Protein AF-A0A7D5RTI0-F1 (afdb_monomer_lite)

Structure (mmCIF, N/CA/C/O backbone):
data_AF-A0A7D5RTI0-F1
#
_entry.id   AF-A0A7D5RTI0-F1
#
loop_
_atom_site.group_PDB
_atom_site.id
_atom_site.type_symbol
_atom_site.label_atom_id
_atom_site.label_alt_id
_atom_site.label_comp_id
_atom_site.label_asym_id
_atom_site.label_entity_id
_atom_site.label_seq_id
_atom_site.pdbx_PDB_ins_code
_atom_site.Cartn_x
_atom_site.Cartn_y
_atom_site.Cartn_z
_atom_site.occupancy
_atom_site.B_iso_or_equiv
_atom_site.auth_seq_id
_atom_site.auth_comp_id
_atom_site.auth_asym_id
_atom_site.auth_atom_id
_atom_site.pdbx_PDB_model_num
ATOM 1 N N . MET A 1 1 ? 18.758 -17.949 -3.984 1.00 49.97 1 MET A N 1
ATOM 2 C CA . MET A 1 1 ? 17.557 -18.044 -4.842 1.00 49.97 1 MET A CA 1
ATOM 3 C C . MET A 1 1 ? 17.879 -17.339 -6.142 1.00 49.97 1 MET A C 1
ATOM 5 O O . MET A 1 1 ? 18.527 -16.304 -6.078 1.00 49.97 1 MET A O 1
ATOM 9 N N . GLN A 1 2 ? 17.515 -17.916 -7.281 1.00 61.34 2 GLN A N 1
ATOM 10 C CA . GLN A 1 2 ? 17.865 -17.403 -8.604 1.00 61.34 2 GLN A CA 1
ATOM 11 C C . GLN A 1 2 ? 16.578 -17.373 -9.427 1.00 61.34 2 GLN A C 1
ATOM 13 O O . GLN A 1 2 ? 15.876 -18.380 -9.475 1.00 61.34 2 GLN A O 1
ATOM 18 N N . PHE A 1 3 ? 16.241 -16.218 -9.991 1.00 63.59 3 PHE A N 1
ATOM 19 C CA . PHE A 1 3 ? 15.070 -16.031 -10.844 1.00 63.59 3 PHE A CA 1
ATOM 20 C C . PHE A 1 3 ? 15.462 -15.151 -12.033 1.00 63.59 3 PHE A C 1
ATOM 22 O O . PHE A 1 3 ? 16.468 -14.439 -11.984 1.00 63.59 3 PHE A O 1
ATOM 29 N N . THR A 1 4 ? 14.699 -15.252 -13.115 1.00 66.69 4 THR A N 1
ATOM 30 C CA . THR A 1 4 ? 14.993 -14.587 -14.385 1.00 66.69 4 THR A CA 1
ATOM 31 C C . THR A 1 4 ? 13.930 -13.537 -14.653 1.00 66.69 4 THR A C 1
ATOM 33 O O . THR A 1 4 ? 12.748 -13.858 -14.694 1.00 66.69 4 THR A O 1
ATOM 36 N N . VAL A 1 5 ? 14.366 -12.297 -14.867 1.00 62.09 5 VAL A N 1
ATOM 37 C CA . VAL A 1 5 ? 13.505 -11.179 -15.259 1.00 62.09 5 VAL A CA 1
ATOM 38 C C . VAL A 1 5 ? 13.594 -11.006 -16.770 1.00 62.09 5 VAL A C 1
ATOM 40 O O . VAL A 1 5 ? 14.693 -10.910 -17.313 1.00 62.09 5 VAL A O 1
ATOM 43 N N . THR A 1 6 ? 12.446 -10.967 -17.446 1.00 61.09 6 THR A N 1
ATOM 44 C CA . THR A 1 6 ? 12.362 -10.684 -18.885 1.00 61.09 6 THR A CA 1
ATOM 45 C C . THR A 1 6 ? 11.453 -9.482 -19.093 1.00 61.09 6 THR A C 1
ATOM 47 O O . THR A 1 6 ? 10.266 -9.553 -18.800 1.00 61.09 6 THR A O 1
ATOM 50 N N . ILE A 1 7 ? 12.012 -8.383 -19.600 1.00 60.31 7 ILE A N 1
ATOM 51 C CA . ILE A 1 7 ? 11.269 -7.164 -19.933 1.00 60.31 7 ILE A CA 1
ATOM 52 C C . ILE A 1 7 ? 11.236 -7.060 -21.456 1.00 60.31 7 ILE A C 1
ATOM 54 O O . ILE A 1 7 ? 12.286 -7.065 -22.098 1.00 60.31 7 ILE A O 1
ATOM 58 N N . VAL A 1 8 ? 10.037 -6.982 -22.032 1.00 62.97 8 VAL A N 1
ATOM 59 C CA . VAL A 1 8 ? 9.826 -6.842 -23.478 1.00 62.97 8 VAL A CA 1
ATOM 60 C C . VAL A 1 8 ? 9.102 -5.524 -23.724 1.00 62.97 8 VAL A C 1
ATOM 62 O O . VAL A 1 8 ? 8.096 -5.251 -23.077 1.00 62.97 8 VAL A O 1
ATOM 65 N N . SER A 1 9 ? 9.622 -4.709 -24.643 1.00 52.06 9 SER A N 1
ATOM 66 C CA . SER A 1 9 ? 8.993 -3.457 -25.072 1.00 52.06 9 SER A CA 1
ATOM 67 C C . SER A 1 9 ? 8.684 -3.542 -26.560 1.00 52.06 9 SER A C 1
ATOM 69 O O . SER A 1 9 ? 9.583 -3.820 -27.353 1.00 52.06 9 SER A O 1
ATOM 71 N N . GLU A 1 10 ? 7.427 -3.315 -26.934 1.00 61.59 10 GLU A N 1
ATOM 72 C CA . GLU A 1 10 ? 6.985 -3.309 -28.337 1.00 61.59 10 GLU A CA 1
ATOM 73 C C . GLU A 1 10 ? 7.289 -1.970 -29.032 1.00 61.59 10 GLU A C 1
ATOM 75 O O . GLU A 1 10 ? 7.470 -1.923 -30.247 1.00 61.59 10 GLU A O 1
ATOM 80 N N . GLU A 1 11 ? 7.427 -0.894 -28.253 1.00 63.84 11 GLU A N 1
ATOM 81 C CA . GLU A 1 11 ? 7.728 0.462 -28.722 1.00 63.84 11 GLU A CA 1
ATOM 82 C C . GLU A 1 11 ? 8.958 1.047 -28.001 1.00 63.84 11 GLU A C 1
ATOM 84 O O . GLU A 1 11 ? 9.338 0.558 -26.927 1.00 63.84 11 GLU A O 1
ATOM 89 N N . PRO A 1 12 ? 9.610 2.095 -28.549 1.00 76.75 12 PRO A N 1
ATOM 90 C CA . PRO A 1 12 ? 10.650 2.829 -27.837 1.00 76.75 12 PRO A CA 1
ATOM 91 C C . PRO A 1 12 ? 10.113 3.362 -26.507 1.00 76.75 12 PRO A C 1
ATOM 93 O O . PRO A 1 12 ? 9.122 4.085 -26.469 1.00 76.75 12 PRO A O 1
ATOM 96 N N . THR A 1 13 ? 10.780 3.013 -25.413 1.00 75.81 13 THR A N 1
ATOM 97 C CA . THR A 1 13 ? 10.342 3.360 -24.060 1.00 75.81 13 THR A CA 1
ATOM 98 C C . THR A 1 13 ? 11.424 4.143 -23.321 1.00 75.81 13 THR A C 1
ATOM 100 O O . THR A 1 13 ? 12.603 4.095 -23.680 1.00 75.81 13 THR A O 1
ATOM 103 N N . THR A 1 14 ? 11.027 4.899 -22.300 1.00 79.50 14 THR A N 1
ATOM 104 C CA . THR A 1 14 ? 11.947 5.709 -21.497 1.00 79.50 14 THR A CA 1
ATOM 105 C C . THR A 1 14 ? 12.642 4.862 -20.432 1.00 79.50 14 THR A C 1
ATOM 107 O O . THR A 1 14 ? 12.147 3.812 -20.016 1.00 79.50 14 THR A O 1
ATOM 110 N N . ILE A 1 15 ? 13.790 5.342 -19.943 1.00 74.56 15 ILE A N 1
ATOM 111 C CA . ILE A 1 15 ? 14.505 4.710 -18.824 1.00 74.56 15 ILE A CA 1
ATOM 112 C C . ILE A 1 15 ? 13.598 4.629 -17.588 1.00 74.56 15 ILE A C 1
ATOM 114 O O . ILE A 1 15 ? 13.589 3.606 -16.914 1.00 74.56 15 ILE A O 1
ATOM 118 N N . GLU A 1 16 ? 12.778 5.648 -17.327 1.00 75.38 16 GLU A N 1
ATOM 119 C CA . GLU A 1 16 ? 11.828 5.655 -16.206 1.00 75.38 16 GLU A CA 1
ATOM 120 C C . GLU A 1 16 ? 10.794 4.528 -16.308 1.00 75.38 16 GLU A C 1
ATOM 122 O O . GLU A 1 16 ? 10.517 3.857 -15.313 1.00 75.38 16 GLU A O 1
ATOM 127 N N . ASN A 1 17 ? 10.273 4.254 -17.506 1.00 62.22 17 ASN A N 1
ATOM 128 C CA . ASN A 1 17 ? 9.332 3.156 -17.724 1.00 62.22 17 ASN A CA 1
ATOM 129 C C . ASN A 1 17 ? 9.998 1.786 -17.533 1.00 62.22 17 ASN A C 1
ATOM 131 O O . ASN A 1 17 ? 9.410 0.895 -16.920 1.00 62.22 17 ASN A O 1
ATOM 135 N N . ILE A 1 18 ? 11.241 1.623 -17.999 1.00 76.75 18 ILE A N 1
ATOM 136 C CA . ILE A 1 18 ? 12.022 0.391 -17.792 1.00 76.75 18 ILE A CA 1
ATOM 137 C C . ILE A 1 18 ? 12.298 0.178 -16.302 1.00 76.75 18 ILE A C 1
ATOM 139 O O . ILE A 1 18 ? 12.112 -0.924 -15.787 1.00 76.75 18 ILE A O 1
ATOM 143 N N . MET A 1 19 ? 12.702 1.236 -15.597 1.00 74.25 19 MET A N 1
ATOM 144 C CA . MET A 1 19 ? 12.950 1.194 -14.157 1.00 74.25 19 MET A CA 1
ATOM 145 C C . MET A 1 19 ? 11.675 0.876 -13.380 1.00 74.25 19 MET A C 1
ATOM 147 O O . MET A 1 19 ? 11.709 0.085 -12.442 1.00 74.25 19 MET A O 1
ATOM 151 N N . THR A 1 20 ? 10.539 1.420 -13.812 1.00 69.38 20 THR A N 1
ATOM 152 C CA . THR A 1 20 ? 9.228 1.113 -13.236 1.00 69.38 20 THR A CA 1
ATOM 153 C C . THR A 1 20 ? 8.872 -0.363 -13.421 1.00 69.38 20 THR A C 1
ATOM 155 O O . THR A 1 20 ? 8.473 -1.012 -12.458 1.00 69.38 20 THR A O 1
ATOM 158 N N . ALA A 1 21 ? 9.066 -0.923 -14.619 1.00 67.88 21 ALA A N 1
ATOM 159 C CA . ALA A 1 21 ? 8.815 -2.341 -14.887 1.00 67.88 21 ALA A CA 1
ATOM 160 C C . ALA A 1 21 ? 9.730 -3.260 -14.057 1.00 67.88 21 ALA A C 1
ATOM 162 O O . ALA A 1 21 ? 9.267 -4.237 -13.470 1.00 67.88 21 ALA A O 1
ATOM 163 N N . LEU A 1 22 ? 11.015 -2.914 -13.937 1.00 75.94 22 LEU A N 1
ATOM 164 C CA . LEU A 1 22 ? 11.962 -3.644 -13.095 1.00 75.94 22 LEU A CA 1
ATOM 165 C C . LEU A 1 22 ? 11.550 -3.614 -11.615 1.00 75.94 22 LEU A C 1
ATOM 167 O O . LEU A 1 22 ? 11.540 -4.654 -10.963 1.00 75.94 22 LEU A O 1
ATOM 171 N N . LEU A 1 23 ? 11.178 -2.444 -11.086 1.00 72.75 23 LEU A N 1
ATOM 172 C CA . LEU A 1 23 ? 10.704 -2.287 -9.706 1.00 72.75 23 LEU A CA 1
ATOM 173 C C . LEU A 1 23 ? 9.440 -3.108 -9.424 1.00 72.75 23 LEU A C 1
ATOM 175 O O . LEU A 1 23 ? 9.307 -3.687 -8.346 1.00 72.75 23 LEU A O 1
ATOM 179 N N . GLN A 1 24 ? 8.519 -3.174 -10.388 1.00 66.31 24 GLN A N 1
ATOM 180 C CA . GLN A 1 24 ? 7.311 -3.991 -10.278 1.00 66.31 24 GLN A CA 1
ATOM 181 C C . GLN A 1 24 ? 7.646 -5.480 -10.187 1.00 66.31 24 GLN A C 1
ATOM 183 O O . GLN A 1 24 ? 7.112 -6.158 -9.311 1.00 66.31 24 GLN A O 1
ATOM 188 N N . GLU A 1 25 ? 8.555 -5.966 -11.034 1.00 71.69 25 GLU A N 1
ATOM 189 C CA . GLU A 1 25 ? 8.989 -7.362 -10.999 1.00 71.69 25 GLU A CA 1
ATOM 190 C C . GLU A 1 25 ? 9.677 -7.693 -9.669 1.00 71.69 25 GLU A C 1
ATOM 192 O O . GLU A 1 25 ? 9.343 -8.685 -9.030 1.00 71.69 25 GLU A O 1
ATOM 197 N N . LEU A 1 26 ? 10.579 -6.831 -9.185 1.00 76.94 26 LEU A N 1
ATOM 198 C CA . LEU A 1 26 ? 11.231 -7.020 -7.884 1.00 76.94 26 LEU A CA 1
ATOM 199 C C . LEU A 1 26 ? 10.209 -7.130 -6.743 1.00 76.94 26 LEU A C 1
ATOM 201 O O . LEU A 1 26 ? 10.313 -8.043 -5.924 1.00 76.94 26 LEU A O 1
ATOM 205 N N . ARG A 1 27 ? 9.175 -6.279 -6.742 1.00 72.31 27 ARG A N 1
ATOM 206 C CA . ARG A 1 27 ? 8.106 -6.311 -5.736 1.00 72.31 27 ARG A CA 1
ATOM 207 C C . ARG A 1 27 ? 7.296 -7.609 -5.766 1.00 72.31 27 ARG A C 1
ATOM 209 O O . ARG A 1 27 ? 6.931 -8.100 -4.705 1.00 72.31 27 ARG A O 1
ATOM 216 N N . ILE A 1 28 ? 7.027 -8.174 -6.948 1.00 67.25 28 ILE A N 1
ATOM 217 C CA . ILE A 1 28 ? 6.337 -9.473 -7.087 1.00 67.25 28 ILE A CA 1
ATOM 218 C C . ILE A 1 28 ? 7.126 -10.600 -6.398 1.00 67.25 28 ILE A C 1
ATOM 220 O O . ILE A 1 28 ? 6.527 -11.551 -5.901 1.00 67.25 28 ILE A O 1
ATOM 224 N N . HIS A 1 29 ? 8.455 -10.480 -6.333 1.00 68.50 29 HIS A N 1
ATOM 225 C CA . HIS A 1 29 ? 9.350 -11.468 -5.719 1.00 68.50 29 HIS A CA 1
ATOM 226 C C . HIS A 1 29 ? 9.815 -11.099 -4.298 1.00 68.50 29 HIS A C 1
ATOM 228 O O . HIS A 1 29 ? 10.805 -11.664 -3.823 1.00 68.50 29 HIS A O 1
ATOM 234 N N . ASP A 1 30 ? 9.129 -10.170 -3.621 1.00 74.25 30 ASP A N 1
ATOM 235 C CA . ASP A 1 30 ? 9.472 -9.668 -2.277 1.00 74.25 30 ASP A CA 1
ATOM 236 C C . ASP A 1 30 ? 10.893 -9.067 -2.189 1.00 74.25 30 ASP A C 1
ATOM 238 O O . ASP A 1 30 ? 11.632 -9.242 -1.207 1.00 74.25 30 ASP A O 1
ATOM 242 N N . LEU A 1 31 ? 11.311 -8.380 -3.254 1.00 76.88 31 LEU A N 1
ATOM 243 C CA . LEU A 1 31 ? 12.594 -7.692 -3.356 1.00 76.88 31 LEU A CA 1
ATOM 244 C C . LEU A 1 31 ? 12.396 -6.179 -3.438 1.00 76.88 31 LEU A C 1
ATOM 246 O O . LEU A 1 31 ? 11.470 -5.684 -4.076 1.00 76.88 31 LEU A O 1
ATOM 250 N N . GLU A 1 32 ? 13.330 -5.445 -2.846 1.00 75.94 32 GLU A N 1
ATOM 251 C CA . GLU A 1 32 ? 13.330 -3.985 -2.811 1.00 75.94 32 GLU A CA 1
ATOM 252 C C . GLU A 1 32 ? 14.715 -3.424 -3.156 1.00 75.94 32 GLU A C 1
ATOM 254 O O . GLU A 1 32 ? 15.748 -4.080 -2.964 1.00 75.94 32 GLU A O 1
ATOM 259 N N . LEU A 1 33 ? 14.735 -2.185 -3.653 1.00 75.19 33 LEU A N 1
ATOM 260 C CA . LEU A 1 33 ? 15.960 -1.431 -3.908 1.00 75.19 33 LEU A CA 1
ATOM 261 C C . LEU A 1 33 ? 16.295 -0.546 -2.708 1.00 75.19 33 LEU A C 1
ATOM 263 O O . LEU A 1 33 ? 15.441 0.189 -2.224 1.00 75.19 33 LEU A O 1
ATOM 267 N N . ILE A 1 34 ? 17.552 -0.575 -2.274 1.00 73.56 34 ILE A N 1
ATOM 268 C CA . ILE A 1 34 ? 18.125 0.402 -1.345 1.00 73.56 34 ILE A CA 1
ATOM 269 C C . ILE A 1 34 ? 19.230 1.143 -2.083 1.00 73.56 34 ILE A C 1
ATOM 271 O O . ILE A 1 34 ? 20.124 0.520 -2.655 1.00 73.56 34 ILE A O 1
ATOM 275 N N . GLU A 1 35 ? 19.178 2.469 -2.057 1.00 73.50 35 GLU A N 1
ATOM 276 C CA . GLU A 1 35 ? 20.284 3.301 -2.509 1.00 73.50 35 GLU A CA 1
ATOM 277 C C . GLU A 1 35 ? 21.242 3.542 -1.341 1.00 73.50 35 GLU A C 1
ATOM 279 O O . GLU A 1 35 ? 20.854 4.051 -0.289 1.00 73.50 35 GLU A O 1
ATOM 284 N N . GLN A 1 36 ? 22.497 3.146 -1.513 1.00 61.91 36 GLN A N 1
ATOM 285 C CA . GLN A 1 36 ? 23.551 3.346 -0.532 1.00 61.91 36 GLN A CA 1
ATOM 286 C C . GLN A 1 36 ? 24.827 3.759 -1.257 1.00 61.91 36 GLN A C 1
ATOM 288 O O . GLN A 1 36 ? 25.285 3.052 -2.150 1.00 61.91 36 GLN A O 1
ATOM 293 N N . ASP A 1 37 ? 25.404 4.901 -0.878 1.00 65.62 37 ASP A N 1
ATOM 294 C CA . ASP A 1 37 ? 26.690 5.381 -1.400 1.00 65.62 37 ASP A CA 1
ATOM 295 C C . ASP A 1 37 ? 26.764 5.344 -2.940 1.00 65.62 37 ASP A C 1
ATOM 297 O O . ASP A 1 37 ? 27.698 4.805 -3.536 1.00 65.62 37 ASP A O 1
ATOM 301 N N . ASN A 1 38 ? 25.731 5.890 -3.596 1.00 74.62 38 ASN A N 1
ATOM 302 C CA . ASN A 1 38 ? 25.609 5.948 -5.057 1.00 74.62 38 ASN A CA 1
ATOM 303 C C . ASN A 1 38 ? 25.536 4.564 -5.746 1.00 74.62 38 ASN A C 1
ATOM 305 O O . ASN A 1 38 ? 25.790 4.443 -6.948 1.00 74.62 38 ASN A O 1
ATOM 309 N N . THR A 1 39 ? 25.198 3.524 -4.979 1.00 52.06 39 THR A N 1
ATOM 310 C CA . THR A 1 39 ? 25.031 2.137 -5.416 1.00 52.06 39 THR A CA 1
ATOM 311 C C . THR A 1 39 ? 23.611 1.672 -5.118 1.00 52.06 39 THR A C 1
ATOM 313 O O . THR A 1 39 ? 23.075 1.914 -4.040 1.00 52.06 39 THR A O 1
ATOM 316 N N . ILE A 1 40 ? 23.003 0.967 -6.070 1.00 74.69 40 ILE A N 1
ATOM 317 C CA . ILE A 1 40 ? 21.683 0.360 -5.902 1.00 74.69 40 ILE A CA 1
ATOM 318 C C . ILE A 1 40 ? 21.867 -1.091 -5.457 1.00 74.69 40 ILE A C 1
ATOM 320 O O . ILE A 1 40 ? 22.463 -1.900 -6.169 1.00 74.69 40 ILE A O 1
ATOM 324 N N . ILE A 1 41 ? 21.336 -1.421 -4.285 1.00 72.12 41 ILE A N 1
ATOM 325 C CA . ILE A 1 41 ? 21.384 -2.755 -3.693 1.00 72.12 41 ILE A CA 1
ATOM 326 C C . ILE A 1 41 ? 19.986 -3.369 -3.757 1.00 72.12 41 ILE A C 1
ATOM 328 O O . ILE A 1 41 ? 19.036 -2.831 -3.192 1.00 72.12 41 ILE A O 1
ATOM 332 N N . ILE A 1 42 ? 19.861 -4.520 -4.422 1.00 77.94 42 ILE A N 1
ATOM 333 C CA . ILE A 1 42 ? 18.644 -5.338 -4.381 1.00 77.94 42 ILE A CA 1
ATOM 334 C C . ILE A 1 42 ? 18.727 -6.228 -3.148 1.00 77.94 42 ILE A C 1
ATOM 336 O O . ILE A 1 42 ? 19.645 -7.040 -3.018 1.00 77.94 42 ILE A O 1
ATOM 340 N N . HIS A 1 43 ? 17.749 -6.108 -2.264 1.00 69.25 43 HIS A N 1
ATOM 341 C CA . HIS A 1 43 ? 17.673 -6.916 -1.060 1.00 69.25 43 HIS A CA 1
ATOM 342 C C . HIS A 1 43 ? 16.320 -7.615 -0.973 1.00 69.25 43 HIS A C 1
ATOM 344 O O . HIS A 1 43 ? 15.315 -7.151 -1.505 1.00 69.25 43 HIS A O 1
ATOM 350 N N . ARG A 1 44 ? 16.312 -8.774 -0.315 1.00 67.62 44 ARG A N 1
ATOM 351 C CA . ARG A 1 44 ? 15.083 -9.490 0.009 1.00 67.62 44 ARG A CA 1
ATOM 352 C C . ARG A 1 44 ? 14.506 -8.903 1.275 1.00 67.62 44 ARG A C 1
ATOM 354 O O . ARG A 1 44 ? 15.213 -8.879 2.280 1.00 67.62 44 ARG A O 1
ATOM 361 N N . ASN A 1 45 ? 13.240 -8.520 1.234 1.00 55.56 45 ASN A N 1
ATOM 362 C CA . ASN A 1 45 ? 12.525 -8.073 2.412 1.00 55.56 45 ASN A CA 1
ATOM 363 C C . ASN A 1 45 ? 11.913 -9.304 3.117 1.00 55.56 45 ASN A C 1
ATOM 365 O O . ASN A 1 45 ? 10.931 -9.852 2.623 1.00 55.56 45 ASN A O 1
ATOM 369 N N . PRO A 1 46 ? 12.466 -9.832 4.233 1.00 50.91 46 PRO A N 1
ATOM 370 C CA . PRO A 1 46 ? 11.911 -11.031 4.852 1.00 50.91 46 PRO A CA 1
ATOM 371 C C . PRO A 1 46 ? 10.686 -10.731 5.726 1.00 50.91 46 PRO A C 1
ATOM 373 O O . PRO A 1 46 ? 10.068 -11.669 6.228 1.00 50.91 46 PRO A O 1
ATOM 376 N N . LYS A 1 47 ? 10.347 -9.456 5.954 1.00 44.84 47 LYS A N 1
ATOM 377 C CA . LYS A 1 47 ? 9.212 -9.004 6.761 1.00 44.84 47 LYS A CA 1
ATOM 378 C C . LYS A 1 47 ? 8.918 -7.558 6.388 1.00 44.84 47 LYS A C 1
ATOM 380 O O . LYS A 1 47 ? 9.754 -6.729 6.704 1.00 44.84 47 LYS A O 1
ATOM 385 N N . VAL A 1 48 ? 7.739 -7.275 5.826 1.00 44.81 48 VAL A N 1
ATOM 386 C CA . VAL A 1 48 ? 7.045 -5.968 5.861 1.00 44.81 48 VAL A CA 1
ATOM 387 C C . VAL A 1 48 ? 7.717 -4.995 6.848 1.00 44.81 48 VAL A C 1
ATOM 389 O O . VAL A 1 48 ? 7.492 -5.082 8.056 1.00 44.81 48 VAL A O 1
ATOM 392 N N . SER A 1 49 ? 8.614 -4.135 6.357 1.00 43.69 49 SER A N 1
ATOM 393 C CA . SER A 1 49 ? 9.401 -3.224 7.202 1.00 43.69 49 SER A CA 1
ATOM 394 C C . SER A 1 49 ? 9.556 -1.828 6.614 1.00 43.69 49 SER A C 1
ATOM 396 O O . SER A 1 49 ? 10.531 -1.140 6.915 1.00 43.69 49 SER A O 1
ATOM 398 N N . SER A 1 50 ? 8.569 -1.331 5.869 1.00 41.03 50 SER A N 1
ATOM 399 C CA . SER A 1 50 ? 8.259 0.083 6.047 1.00 41.03 50 SER A CA 1
ATOM 400 C C . SER A 1 50 ? 7.700 0.188 7.461 1.00 41.03 50 SER A C 1
ATOM 402 O O . SER A 1 50 ? 6.566 -0.228 7.718 1.00 41.03 50 SER A O 1
ATOM 404 N N . ILE A 1 51 ? 8.520 0.655 8.408 1.00 43.84 51 ILE A N 1
ATOM 405 C CA . ILE A 1 51 ? 8.023 1.127 9.699 1.00 43.84 51 ILE A CA 1
ATOM 406 C C . ILE A 1 51 ? 6.887 2.076 9.341 1.00 43.84 51 ILE A C 1
ATOM 408 O O . ILE A 1 51 ? 7.137 3.145 8.788 1.00 43.84 51 ILE A O 1
ATOM 412 N N . SER A 1 52 ? 5.646 1.635 9.566 1.00 39.12 52 SER A N 1
ATOM 413 C CA . SER A 1 52 ? 4.471 2.471 9.380 1.00 39.12 52 SER A CA 1
ATOM 414 C C . SER A 1 52 ? 4.733 3.724 10.191 1.00 39.12 52 SER A C 1
ATOM 416 O O . SER A 1 52 ? 4.746 3.682 11.422 1.00 39.12 52 SER A O 1
ATOM 418 N N . LYS A 1 53 ? 5.026 4.830 9.510 1.00 43.88 53 LYS A N 1
ATOM 419 C CA . LYS A 1 53 ? 5.114 6.121 10.167 1.00 43.88 53 LYS A CA 1
ATOM 420 C C . LYS A 1 53 ? 3.683 6.391 10.612 1.00 43.88 53 LYS A C 1
ATOM 422 O O . LYS A 1 53 ? 2.815 6.627 9.779 1.00 43.88 53 LYS A O 1
ATOM 427 N N . VAL A 1 54 ? 3.406 6.218 11.903 1.00 44.38 54 VAL A N 1
ATOM 428 C CA . VAL A 1 54 ? 2.099 6.547 12.474 1.00 44.38 54 VAL A CA 1
ATOM 429 C C . VAL A 1 54 ? 2.006 8.060 12.416 1.00 44.38 54 VAL A C 1
ATOM 431 O O . VAL A 1 54 ? 2.645 8.765 13.194 1.00 44.38 54 VAL A O 1
ATOM 434 N N . VAL A 1 55 ? 1.285 8.556 11.419 1.00 51.91 55 VAL A N 1
ATOM 435 C CA . VAL A 1 55 ? 1.079 9.985 11.226 1.00 51.91 55 VAL A CA 1
ATOM 436 C C . VAL A 1 55 ? -0.159 10.382 12.043 1.00 51.91 55 VAL A C 1
ATOM 438 O O . VAL A 1 55 ? -1.233 9.823 11.805 1.00 51.91 55 VAL A O 1
ATOM 441 N N . PRO A 1 56 ? -0.047 11.302 13.024 1.00 45.28 56 PRO A N 1
ATOM 442 C CA . PRO A 1 56 ? -1.207 11.836 13.736 1.00 45.28 56 PRO A CA 1
ATOM 443 C C . PRO A 1 56 ? -2.196 12.484 12.759 1.00 45.28 56 PRO A C 1
ATOM 445 O O . PRO A 1 56 ? -1.780 13.013 11.727 1.00 45.28 56 PRO A O 1
ATOM 448 N N . ALA A 1 57 ? -3.487 12.486 13.107 1.00 55.34 57 ALA A N 1
ATOM 449 C CA . ALA A 1 57 ? -4.588 12.949 12.250 1.00 55.34 57 ALA A CA 1
ATOM 450 C C . ALA A 1 57 ? -4.376 14.344 11.617 1.00 55.34 57 ALA A C 1
ATOM 452 O O . ALA A 1 57 ? -4.888 14.592 10.526 1.00 55.34 57 ALA A O 1
ATOM 453 N N . ASP A 1 58 ? -3.565 15.193 12.255 1.00 50.72 58 ASP A N 1
ATOM 454 C CA . ASP A 1 58 ? -3.368 16.604 11.908 1.00 50.72 58 ASP A CA 1
ATOM 455 C C . ASP A 1 58 ? -2.099 16.892 11.080 1.00 50.72 58 ASP A C 1
ATOM 457 O O . ASP A 1 58 ? -1.790 18.048 10.792 1.00 50.72 58 ASP A O 1
ATOM 461 N N . THR A 1 59 ? -1.319 15.874 10.702 1.00 47.38 59 THR A N 1
ATOM 462 C CA . THR A 1 59 ? -0.081 16.097 9.935 1.00 47.38 59 THR A CA 1
ATOM 463 C C . THR A 1 59 ? -0.354 16.003 8.436 1.00 47.38 59 THR A C 1
ATOM 465 O O . THR A 1 59 ? -0.793 14.969 7.928 1.00 47.38 59 THR A O 1
ATOM 468 N N . ASN A 1 60 ? -0.062 17.088 7.716 1.00 49.50 60 ASN A N 1
ATOM 469 C CA . ASN A 1 60 ? -0.106 17.106 6.258 1.00 49.50 60 ASN A CA 1
ATOM 470 C C . ASN A 1 60 ? 0.845 16.040 5.695 1.00 49.50 60 ASN A C 1
ATOM 472 O O . ASN A 1 60 ? 2.033 16.022 6.012 1.00 49.50 60 ASN A O 1
ATOM 476 N N . VAL A 1 61 ? 0.310 15.156 4.849 1.00 50.84 61 VAL A N 1
ATOM 477 C CA . VAL A 1 61 ? 1.007 14.046 4.166 1.00 50.84 61 VAL A CA 1
ATOM 478 C C . VAL A 1 61 ? 1.907 14.584 3.037 1.00 50.84 61 VAL A C 1
ATOM 480 O O . VAL A 1 61 ? 1.859 14.105 1.904 1.00 50.84 61 VAL A O 1
ATOM 483 N N . SER A 1 62 ? 2.659 15.650 3.314 1.00 50.38 62 SER A N 1
ATOM 484 C CA . SER A 1 62 ? 3.460 16.393 2.335 1.00 50.38 62 SER A CA 1
ATOM 485 C C . SER A 1 62 ? 4.893 15.867 2.212 1.00 50.38 62 SER A C 1
ATOM 487 O O . SER A 1 62 ? 5.533 16.131 1.203 1.00 50.38 62 SER A O 1
ATOM 489 N N . ASP A 1 63 ? 5.362 15.077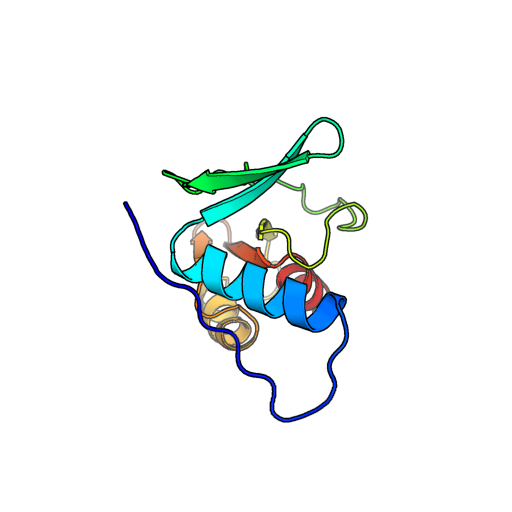 3.186 1.00 47.91 63 ASP A N 1
ATOM 490 C CA . ASP A 1 63 ? 6.732 14.530 3.242 1.00 47.91 63 ASP A CA 1
ATOM 491 C C . ASP A 1 63 ? 6.798 13.020 2.947 1.00 47.91 63 ASP A C 1
ATOM 493 O O . ASP A 1 63 ? 7.751 12.340 3.326 1.00 47.91 63 ASP A O 1
ATOM 497 N N . VAL A 1 64 ? 5.752 12.470 2.332 1.00 54.41 64 VAL A N 1
ATOM 498 C CA . VAL A 1 64 ? 5.620 11.038 2.044 1.00 54.41 64 VAL A CA 1
ATOM 499 C C . VAL A 1 64 ? 5.424 10.882 0.543 1.00 54.41 64 VAL A C 1
ATOM 501 O O . VAL A 1 64 ? 4.542 11.530 -0.036 1.00 54.41 64 VAL A O 1
ATOM 504 N N . THR A 1 65 ? 6.259 10.069 -0.103 1.00 59.50 65 THR A N 1
ATOM 505 C CA . THR A 1 65 ? 6.132 9.842 -1.542 1.00 59.50 65 THR A CA 1
ATOM 506 C C . THR A 1 65 ? 4.814 9.122 -1.813 1.00 59.50 65 THR A C 1
ATOM 508 O O . THR A 1 65 ? 4.346 8.328 -1.000 1.00 59.50 65 THR A O 1
ATOM 511 N N . ASN A 1 66 ? 4.179 9.388 -2.956 1.00 62.66 66 ASN A N 1
ATOM 512 C CA . ASN A 1 66 ? 2.882 8.779 -3.287 1.00 62.66 66 ASN A CA 1
ATOM 513 C C . ASN A 1 66 ? 2.915 7.238 -3.284 1.00 62.66 66 ASN A C 1
ATOM 515 O O . ASN A 1 66 ? 1.867 6.617 -3.131 1.00 62.66 66 ASN A O 1
ATOM 519 N N . ALA A 1 67 ? 4.100 6.644 -3.453 1.00 61.03 67 ALA A N 1
ATOM 520 C CA . ALA A 1 67 ? 4.315 5.204 -3.486 1.00 61.03 67 ALA A CA 1
ATOM 521 C C . ALA A 1 67 ? 4.549 4.578 -2.099 1.00 61.03 67 ALA A C 1
ATOM 523 O O . ALA A 1 67 ? 4.575 3.352 -1.993 1.00 61.03 67 ALA A O 1
ATOM 524 N N . ASP A 1 68 ? 4.723 5.381 -1.047 1.00 65.38 68 ASP A N 1
ATOM 525 C CA . ASP A 1 68 ? 4.991 4.858 0.291 1.00 65.38 68 ASP A CA 1
ATOM 526 C C . ASP A 1 68 ? 3.729 4.229 0.889 1.00 65.38 68 ASP A C 1
ATOM 528 O O . ASP A 1 68 ? 2.620 4.741 0.724 1.00 65.38 68 ASP A O 1
ATOM 532 N N . ILE A 1 69 ? 3.902 3.148 1.649 1.00 71.75 69 ILE A N 1
ATOM 533 C CA . ILE A 1 69 ? 2.825 2.545 2.436 1.00 71.75 69 ILE A CA 1
ATOM 534 C C . ILE A 1 69 ? 2.698 3.291 3.765 1.00 71.75 69 ILE A C 1
ATOM 536 O O . ILE A 1 69 ? 3.645 3.371 4.550 1.00 71.75 69 ILE A O 1
ATOM 540 N N . VAL A 1 70 ? 1.507 3.813 4.040 1.00 73.94 70 VAL A N 1
ATOM 541 C CA . VAL A 1 70 ? 1.182 4.543 5.268 1.00 73.94 70 VAL A CA 1
ATOM 542 C C . VAL A 1 70 ? 0.028 3.876 5.989 1.00 73.94 70 VAL A C 1
ATOM 544 O O . VAL A 1 70 ? -0.900 3.379 5.360 1.00 73.94 70 VAL A O 1
ATOM 547 N N . THR A 1 71 ? 0.056 3.929 7.319 1.00 75.88 71 THR A N 1
ATOM 548 C CA . THR A 1 71 ? -1.084 3.555 8.158 1.00 75.88 71 THR A CA 1
ATOM 549 C C . THR A 1 71 ? -1.686 4.818 8.753 1.00 75.88 71 THR A C 1
ATOM 551 O O . THR A 1 71 ? -1.003 5.539 9.484 1.00 75.88 71 THR A O 1
ATOM 554 N N . LYS A 1 72 ? -2.958 5.092 8.459 1.00 77.56 72 LYS A N 1
ATOM 555 C CA . LYS A 1 72 ? -3.699 6.233 9.003 1.00 77.56 72 LYS A CA 1
ATOM 556 C C . LYS A 1 72 ? -4.924 5.764 9.774 1.00 77.56 72 LYS A C 1
ATOM 558 O O . LYS A 1 72 ? -5.660 4.886 9.330 1.00 77.56 72 LYS A O 1
ATOM 563 N N . VAL A 1 73 ? -5.139 6.388 10.928 1.00 83.44 73 VAL A N 1
ATOM 564 C CA . VAL A 1 73 ? -6.318 6.17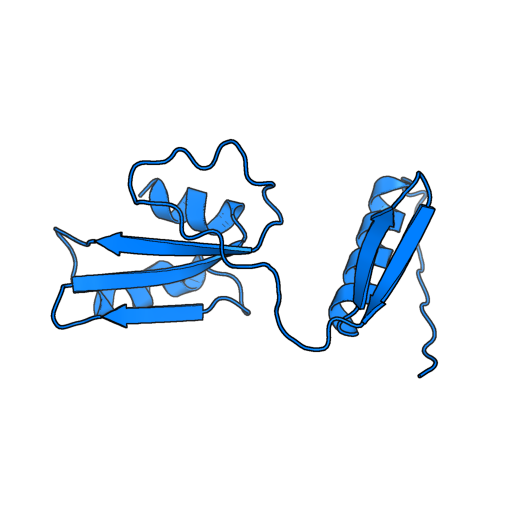6 11.769 1.00 83.44 73 VAL A CA 1
ATOM 565 C C . VAL A 1 73 ? -7.289 7.329 11.541 1.00 83.44 73 VAL A C 1
ATOM 567 O O . VAL A 1 73 ? -6.958 8.490 11.775 1.00 83.44 73 VAL A O 1
ATOM 570 N N . PHE A 1 74 ? -8.494 7.002 11.097 1.00 84.75 74 PHE A N 1
ATOM 571 C CA . PHE A 1 74 ? -9.592 7.932 10.886 1.00 84.75 74 PHE A CA 1
ATOM 572 C C . PHE A 1 74 ? -10.574 7.812 12.040 1.00 84.75 74 PHE A C 1
ATOM 574 O O . PHE A 1 74 ? -11.118 6.737 12.289 1.00 84.75 74 PHE A O 1
ATOM 581 N N . ARG A 1 75 ? -10.831 8.920 12.731 1.00 86.38 75 ARG A N 1
ATOM 582 C CA . ARG A 1 75 ? -11.966 9.023 13.647 1.00 86.38 75 ARG A CA 1
ATOM 583 C C . ARG A 1 75 ? -13.184 9.478 12.861 1.00 86.38 75 ARG A C 1
ATOM 585 O O . ARG A 1 75 ? -13.152 10.548 12.256 1.00 86.38 75 A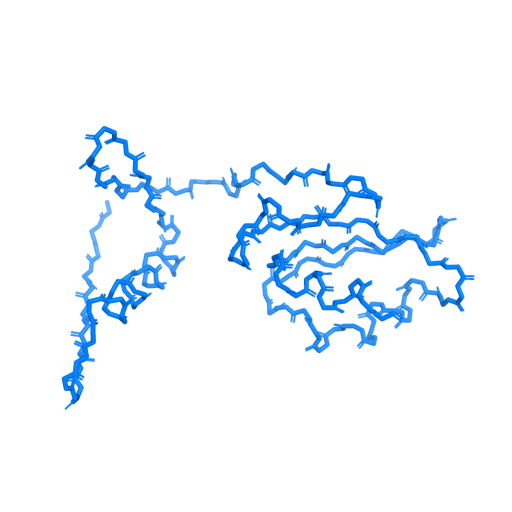RG A O 1
ATOM 592 N N . LEU A 1 76 ? -14.259 8.704 12.903 1.00 88.62 76 LEU A N 1
ATOM 593 C CA . LEU A 1 76 ? -15.476 9.031 12.173 1.00 88.62 76 LEU A CA 1
ATOM 594 C C . LEU A 1 76 ? -16.497 9.664 13.119 1.00 88.62 76 LEU A C 1
ATOM 596 O O . LEU A 1 76 ? -16.819 9.118 14.173 1.00 88.62 76 LEU A O 1
ATOM 600 N N . ASN A 1 77 ? -17.000 10.839 12.743 1.00 89.31 77 ASN A N 1
ATOM 601 C CA . ASN A 1 77 ? -17.943 11.602 13.569 1.00 89.31 77 ASN A CA 1
ATOM 602 C C . ASN A 1 77 ? -19.388 11.539 13.047 1.00 89.31 77 ASN A C 1
ATOM 604 O O . ASN A 1 77 ? -20.312 11.897 13.769 1.00 89.31 77 ASN A O 1
ATOM 608 N N . THR A 1 78 ? -19.582 11.120 11.795 1.00 87.62 78 THR A N 1
ATOM 609 C CA . THR A 1 78 ? -20.873 11.186 11.084 1.00 87.62 78 THR A CA 1
ATOM 610 C C . THR A 1 78 ? -21.318 9.851 10.488 1.00 87.62 78 THR A C 1
ATOM 612 O O . THR A 1 78 ? -22.501 9.678 10.205 1.00 87.62 78 THR A O 1
ATOM 615 N N . LEU A 1 79 ? -20.392 8.908 10.299 1.00 91.94 79 LEU A N 1
ATOM 616 C CA . LEU A 1 79 ? -20.640 7.598 9.707 1.00 91.94 79 LEU A CA 1
ATOM 617 C C . LEU A 1 79 ? -20.060 6.501 10.605 1.00 91.94 79 LEU A C 1
ATOM 619 O O . LEU A 1 79 ? -18.983 6.658 11.174 1.00 91.94 79 LEU A O 1
ATOM 623 N N . GLU A 1 80 ? -20.768 5.381 10.702 1.00 95.50 80 GLU A N 1
ATOM 624 C CA . GLU A 1 80 ? -20.289 4.186 11.401 1.00 95.50 80 GLU A CA 1
ATOM 625 C C . GLU A 1 80 ? -19.120 3.542 10.643 1.00 95.50 80 GLU A C 1
ATOM 627 O O . GLU A 1 80 ? -19.203 3.327 9.429 1.00 95.50 80 GLU A O 1
ATOM 632 N N . ALA A 1 81 ? -18.057 3.171 11.355 1.00 90.25 81 ALA A N 1
ATOM 633 C CA . ALA A 1 81 ? -16.819 2.661 10.769 1.00 90.25 81 ALA A CA 1
ATOM 634 C C . ALA A 1 81 ? -17.002 1.385 9.934 1.00 90.25 81 ALA A C 1
ATOM 636 O O . ALA A 1 8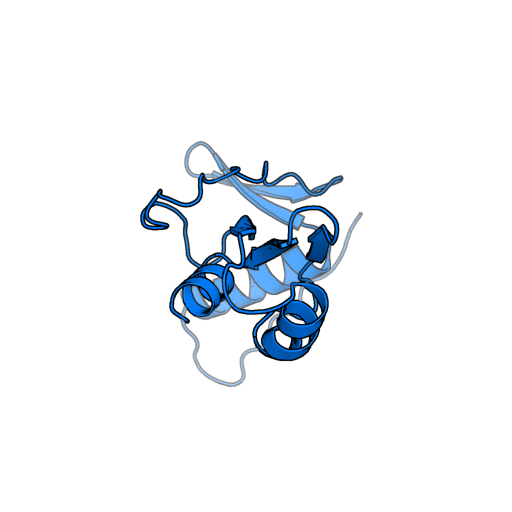1 ? -16.384 1.254 8.879 1.00 90.25 81 ALA A O 1
ATOM 637 N N . ASP A 1 82 ? -17.927 0.501 10.318 1.00 94.75 82 ASP A N 1
ATOM 638 C CA . ASP A 1 82 ? -18.293 -0.674 9.516 1.00 94.75 82 ASP A CA 1
ATOM 639 C C . ASP A 1 82 ? -18.870 -0.288 8.143 1.00 94.75 82 ASP A C 1
ATOM 641 O O . ASP A 1 82 ? -18.566 -0.912 7.126 1.00 94.75 82 ASP A O 1
ATOM 645 N N . ARG A 1 83 ? -19.708 0.757 8.093 1.00 95.94 83 ARG A N 1
ATOM 646 C CA . ARG A 1 83 ? -20.293 1.239 6.833 1.00 95.94 83 ARG A CA 1
ATOM 647 C C . ARG A 1 83 ? -19.254 1.970 5.996 1.00 95.94 83 ARG A C 1
ATOM 649 O O . ARG A 1 83 ? -19.216 1.771 4.784 1.00 95.94 83 ARG A O 1
ATOM 656 N N . ALA A 1 84 ? -18.406 2.771 6.637 1.00 94.38 84 ALA A N 1
ATOM 657 C CA . ALA A 1 84 ? -17.303 3.452 5.970 1.00 94.38 84 ALA A CA 1
ATOM 658 C C . ALA A 1 84 ? -16.354 2.451 5.294 1.00 94.38 84 ALA A C 1
ATOM 660 O O . ALA A 1 84 ? -16.034 2.628 4.123 1.00 94.38 84 ALA A O 1
ATOM 661 N N . ALA A 1 85 ? -15.990 1.356 5.970 1.00 93.56 85 ALA A N 1
ATOM 662 C CA . ALA A 1 85 ? -15.132 0.313 5.405 1.00 93.56 85 ALA A CA 1
ATOM 663 C C . ALA A 1 85 ? -15.709 -0.305 4.116 1.00 93.56 85 ALA A C 1
ATOM 665 O O . ALA A 1 85 ? -14.975 -0.557 3.163 1.00 93.56 85 ALA A O 1
ATOM 666 N N . ILE A 1 86 ? -17.028 -0.519 4.057 1.00 95.25 86 ILE A N 1
ATOM 667 C CA . ILE A 1 86 ? -17.708 -1.043 2.860 1.00 95.25 86 ILE A CA 1
ATOM 668 C C . I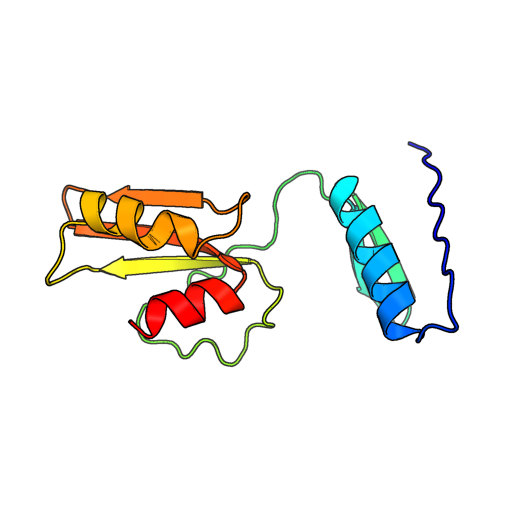LE A 1 86 ? -17.677 -0.017 1.722 1.00 95.25 86 ILE A C 1
ATOM 670 O O . ILE A 1 86 ? -17.389 -0.380 0.583 1.00 95.25 86 ILE A O 1
ATOM 674 N N . ILE A 1 87 ? -17.966 1.251 2.027 1.00 94.31 87 ILE A N 1
ATOM 675 C CA . ILE A 1 87 ? -18.027 2.336 1.036 1.00 94.31 87 ILE A CA 1
ATOM 676 C C . ILE A 1 87 ? -16.641 2.650 0.464 1.00 94.31 87 ILE A C 1
ATOM 678 O O . ILE A 1 87 ? -16.527 2.887 -0.734 1.00 94.31 87 ILE A O 1
ATOM 682 N N . LEU A 1 88 ? -15.598 2.621 1.297 1.00 93.19 88 LEU A N 1
ATOM 683 C CA . LEU A 1 88 ? -14.222 2.948 0.913 1.00 93.19 88 LEU A CA 1
A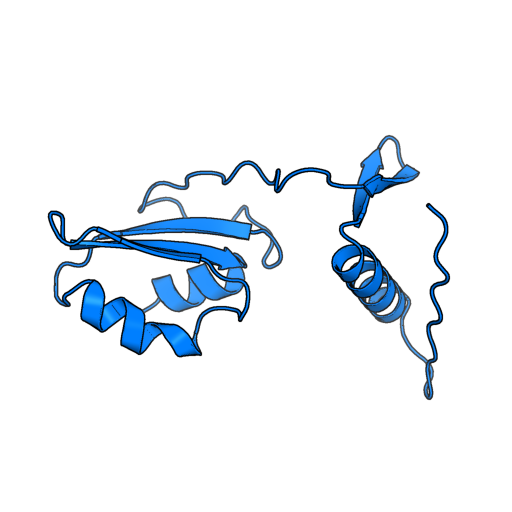TOM 684 C C . LEU A 1 88 ? -13.479 1.782 0.250 1.00 93.19 88 LEU A C 1
ATOM 686 O O . LEU A 1 88 ? -12.426 1.991 -0.343 1.00 93.19 88 LEU A O 1
ATOM 690 N N . LYS A 1 89 ? -14.028 0.562 0.291 1.00 91.75 89 LYS A N 1
ATOM 691 C CA . LYS A 1 89 ? -13.429 -0.632 -0.326 1.00 91.75 89 LYS A CA 1
ATOM 692 C C . LYS A 1 89 ? -13.000 -0.465 -1.799 1.00 91.75 89 LYS A C 1
ATOM 694 O O . LYS A 1 89 ? -11.970 -1.028 -2.151 1.00 91.75 89 LYS A O 1
ATOM 699 N N . PRO A 1 90 ? -13.721 0.271 -2.669 1.00 94.38 90 PRO A N 1
ATOM 700 C CA . PRO A 1 90 ? -13.291 0.509 -4.049 1.00 94.38 90 PRO A CA 1
ATOM 701 C C . PRO A 1 90 ? -12.124 1.499 -4.181 1.00 94.38 90 PRO A C 1
ATOM 703 O O . PRO A 1 90 ? -11.523 1.566 -5.246 1.00 94.38 90 PRO A O 1
ATOM 706 N N . MET A 1 91 ? -11.846 2.296 -3.143 1.00 93.56 91 MET A N 1
ATOM 707 C CA . MET A 1 91 ? -10.823 3.351 -3.148 1.00 93.56 91 MET A CA 1
ATOM 708 C C . MET A 1 91 ? -9.480 2.891 -2.578 1.00 93.56 91 MET A C 1
ATOM 710 O O . MET A 1 91 ? -8.491 3.612 -2.679 1.00 93.56 91 MET A O 1
ATOM 714 N N . VAL A 1 92 ? -9.445 1.715 -1.953 1.00 91.38 92 VAL A N 1
ATOM 715 C CA . VAL A 1 92 ? -8.218 1.120 -1.422 1.00 91.38 92 VAL A CA 1
ATOM 716 C C . VAL A 1 92 ? -7.628 0.122 -2.418 1.00 91.38 92 VAL A C 1
ATOM 718 O O . VAL A 1 92 ? -8.343 -0.492 -3.213 1.00 91.38 92 VAL A O 1
ATOM 721 N N . SER A 1 93 ? -6.314 -0.075 -2.364 1.00 84.94 93 SER A N 1
ATOM 722 C CA . SER A 1 93 ? -5.613 -1.078 -3.165 1.00 84.94 93 SER A CA 1
ATOM 723 C C . SER A 1 93 ? -6.067 -2.494 -2.810 1.00 84.94 93 SER A C 1
ATOM 725 O O . SER A 1 93 ? -6.455 -2.783 -1.678 1.00 84.94 93 SER A O 1
ATOM 727 N N . ALA A 1 94 ? -5.902 -3.436 -3.743 1.00 83.88 94 ALA A N 1
ATOM 728 C CA . ALA A 1 94 ? -6.181 -4.855 -3.495 1.00 83.88 94 ALA A CA 1
ATOM 729 C C . ALA A 1 94 ? -5.361 -5.451 -2.329 1.00 83.88 94 ALA A C 1
ATOM 731 O O . ALA A 1 94 ? -5.781 -6.432 -1.719 1.00 83.88 94 ALA A O 1
ATOM 732 N N . THR A 1 95 ? -4.202 -4.863 -2.025 1.00 77.62 95 THR A N 1
ATOM 733 C CA . THR A 1 95 ? -3.294 -5.266 -0.940 1.00 77.62 95 THR A CA 1
ATOM 734 C C . THR A 1 95 ? -3.450 -4.427 0.331 1.00 77.62 95 THR A C 1
ATOM 736 O O . THR A 1 95 ? -2.659 -4.591 1.257 1.00 77.62 95 THR A O 1
ATOM 739 N N . ALA A 1 96 ? -4.412 -3.502 0.378 1.00 81.75 96 ALA A N 1
ATOM 740 C CA . ALA A 1 96 ? -4.613 -2.636 1.531 1.00 81.75 96 ALA A CA 1
ATOM 741 C C . ALA A 1 96 ? -5.151 -3.413 2.740 1.00 81.75 96 ALA A C 1
ATOM 743 O O . ALA A 1 96 ? -5.934 -4.356 2.600 1.00 81.75 96 ALA A O 1
ATOM 744 N N . ILE A 1 97 ? -4.776 -2.967 3.938 1.00 82.00 97 ILE A N 1
ATOM 745 C CA . ILE A 1 97 ? -5.335 -3.470 5.196 1.00 82.00 97 ILE A CA 1
ATOM 746 C C . ILE A 1 97 ? -6.333 -2.439 5.712 1.00 82.00 97 ILE A C 1
ATOM 748 O O . ILE A 1 97 ? -6.009 -1.258 5.826 1.00 82.00 97 ILE A O 1
ATOM 752 N N . VAL A 1 98 ? -7.549 -2.886 6.021 1.00 86.44 98 VAL A N 1
ATOM 753 C CA . VAL A 1 98 ? -8.617 -2.044 6.569 1.00 86.44 98 VAL A CA 1
ATOM 754 C C . VAL A 1 98 ? -9.154 -2.702 7.832 1.00 86.44 98 VAL A C 1
ATOM 756 O O . VAL A 1 98 ? -9.737 -3.785 7.769 1.00 86.44 98 VAL A O 1
ATOM 759 N N . GLU A 1 99 ? -8.977 -2.044 8.974 1.00 81.56 99 GLU A N 1
ATOM 760 C CA . GLU A 1 99 ? -9.444 -2.519 10.276 1.00 81.56 99 GLU A CA 1
ATOM 761 C C . GLU A 1 99 ? -10.446 -1.546 10.893 1.00 81.56 99 GLU A C 1
ATOM 763 O O . GLU A 1 99 ? -10.290 -0.326 10.839 1.00 81.56 99 GLU A O 1
ATOM 768 N N . VAL A 1 100 ? -11.486 -2.100 11.514 1.00 88.94 100 VAL A N 1
ATOM 769 C CA . VAL A 1 100 ? -12.557 -1.330 12.146 1.00 88.94 100 VAL A CA 1
ATOM 770 C C . VAL A 1 100 ? -12.474 -1.482 13.660 1.00 88.94 100 VAL A C 1
ATOM 772 O O . VAL A 1 100 ? -12.605 -2.585 14.189 1.00 88.94 100 VAL A O 1
ATOM 775 N N . LEU A 1 101 ? -12.350 -0.358 14.366 1.00 81.19 101 LEU A N 1
ATOM 776 C CA . LEU A 1 101 ? -12.486 -0.286 15.819 1.00 81.19 101 LEU A CA 1
ATOM 777 C C . LEU A 1 101 ? -13.882 0.231 16.169 1.00 81.19 101 LEU A C 1
ATOM 779 O O . LEU A 1 101 ? -14.108 1.436 16.294 1.00 81.19 101 LEU A O 1
ATOM 783 N N . LYS A 1 102 ? -14.832 -0.695 16.322 1.00 87.44 102 LYS A N 1
ATOM 784 C CA . LYS A 1 102 ? -16.255 -0.372 16.530 1.00 87.44 102 LYS A CA 1
ATOM 785 C C . LYS A 1 102 ? -16.505 0.424 17.808 1.00 87.44 102 LYS A C 1
ATOM 787 O O . LYS A 1 102 ? -17.263 1.383 17.790 1.00 87.44 102 LYS A O 1
ATOM 792 N N . GLU A 1 103 ? -15.840 0.052 18.901 1.00 85.12 103 GLU A N 1
ATOM 793 C CA . GLU A 1 103 ? -16.060 0.648 20.228 1.00 85.12 103 GLU A CA 1
ATOM 794 C C . GLU A 1 103 ? -15.767 2.151 20.271 1.00 85.12 103 GLU A C 1
ATOM 796 O O . GLU A 1 103 ? -16.385 2.888 21.033 1.00 85.12 103 GLU A O 1
ATOM 801 N N . THR A 1 104 ? -14.829 2.611 19.444 1.00 79.88 104 THR A N 1
ATOM 802 C CA . THR A 1 104 ? -14.392 4.010 19.405 1.00 79.88 104 THR A CA 1
ATOM 803 C C . THR A 1 104 ? -14.743 4.704 18.090 1.00 79.88 104 THR A C 1
ATOM 805 O O . THR A 1 104 ? -14.376 5.861 17.902 1.00 79.88 104 THR A O 1
ATOM 808 N N . ASN A 1 105 ? -15.448 4.015 17.189 1.00 89.19 105 ASN A N 1
ATOM 809 C CA . ASN A 1 105 ? -15.781 4.451 15.834 1.00 89.19 105 ASN A CA 1
ATOM 810 C C . ASN A 1 105 ? -14.569 4.958 15.023 1.00 89.19 105 ASN A C 1
ATOM 812 O O . ASN A 1 105 ? -14.603 6.034 14.415 1.00 89.19 105 ASN A O 1
ATOM 816 N N . HIS A 1 106 ? -13.482 4.177 15.028 1.00 87.38 106 HIS A N 1
ATOM 817 C CA . HIS A 1 106 ? -12.305 4.444 14.199 1.00 87.38 106 HIS A CA 1
ATOM 818 C C . HIS A 1 106 ? -12.170 3.440 13.059 1.00 87.38 106 HIS A C 1
ATOM 820 O O . HIS A 1 106 ? -12.526 2.266 13.182 1.00 87.38 106 HIS A O 1
ATOM 826 N N . LEU A 1 107 ? -11.586 3.918 11.967 1.00 86.06 107 LEU A N 1
ATOM 827 C CA . LEU A 1 107 ? -11.186 3.125 10.819 1.00 86.06 107 LEU A CA 1
ATOM 828 C C . LEU A 1 107 ? -9.674 3.261 10.641 1.00 86.06 107 LEU A C 1
ATOM 830 O O . LEU A 1 107 ? -9.162 4.372 10.528 1.00 86.06 107 LEU A O 1
ATOM 834 N N . ILE A 1 108 ? -8.955 2.147 10.635 1.00 80.06 108 ILE A N 1
ATOM 835 C CA . ILE A 1 108 ? -7.513 2.107 10.396 1.00 80.06 108 ILE A CA 1
ATOM 836 C C . ILE A 1 108 ? -7.302 1.610 8.972 1.00 80.06 108 ILE A C 1
ATOM 838 O O . ILE A 1 108 ? -7.822 0.559 8.605 1.00 80.06 108 ILE A O 1
ATOM 842 N N . ILE A 1 109 ? -6.559 2.368 8.170 1.00 81.75 109 ILE A N 1
ATOM 843 C CA . ILE A 1 109 ? -6.242 2.011 6.786 1.00 81.75 109 ILE A CA 1
ATOM 844 C C . ILE A 1 109 ? -4.730 2.013 6.613 1.00 81.75 109 ILE A C 1
ATOM 846 O O . ILE A 1 109 ? -4.087 3.029 6.882 1.00 81.75 109 ILE A O 1
ATOM 850 N N . THR A 1 110 ? -4.191 0.900 6.122 1.00 79.25 110 THR A N 1
ATOM 851 C CA . THR A 1 110 ? -2.812 0.777 5.645 1.00 79.25 110 THR A CA 1
ATOM 852 C C . THR A 1 110 ? -2.816 0.595 4.132 1.00 79.25 110 THR A C 1
ATOM 854 O O . THR A 1 110 ? -3.263 -0.442 3.641 1.00 79.25 110 THR A O 1
ATOM 857 N N . ASP A 1 111 ? -2.338 1.594 3.392 1.00 81.94 111 ASP A N 1
ATOM 858 C CA . ASP A 1 111 ? -2.302 1.595 1.922 1.00 81.94 111 ASP A CA 1
ATOM 859 C C . ASP A 1 111 ? -1.264 2.611 1.405 1.00 81.94 111 ASP A C 1
ATOM 861 O O . ASP A 1 111 ? -0.570 3.259 2.190 1.00 81.94 111 ASP A O 1
ATOM 865 N N . LEU A 1 112 ? -1.155 2.761 0.086 1.00 79.12 112 LEU A N 1
ATOM 866 C CA . LEU A 1 112 ? -0.370 3.795 -0.576 1.00 79.12 112 LEU A CA 1
ATOM 867 C C . LEU A 1 112 ? -0.773 5.192 -0.093 1.00 79.12 112 LEU A C 1
ATOM 869 O O . LEU A 1 112 ? -1.959 5.523 0.021 1.00 79.12 112 LEU A O 1
ATOM 873 N N . ALA A 1 113 ? 0.226 6.045 0.122 1.00 78.81 113 ALA A N 1
ATOM 874 C CA . ALA A 1 113 ? 0.045 7.419 0.568 1.00 78.81 113 ALA A CA 1
ATOM 875 C C . ALA A 1 113 ? -0.880 8.222 -0.357 1.00 78.81 113 ALA A C 1
ATOM 877 O O . ALA A 1 113 ? -1.644 9.053 0.135 1.00 78.81 113 ALA A O 1
ATOM 878 N N . SER A 1 114 ? -0.864 7.956 -1.670 1.00 82.88 114 SER A N 1
ATOM 879 C CA . SER A 1 114 ? -1.809 8.556 -2.622 1.00 82.88 114 SER A CA 1
ATOM 880 C C . SER A 1 114 ? -3.264 8.222 -2.287 1.00 82.88 114 SER A C 1
ATOM 882 O O . SER A 1 114 ? -4.077 9.131 -2.142 1.00 82.88 114 SER A O 1
ATOM 884 N N . ASN A 1 115 ? -3.576 6.942 -2.081 1.00 87.38 115 ASN A N 1
ATOM 885 C CA . ASN A 1 115 ? -4.940 6.472 -1.829 1.00 87.38 115 ASN A CA 1
ATOM 886 C C . ASN A 1 115 ? -5.444 6.975 -0.476 1.00 87.38 115 ASN A C 1
ATOM 888 O O . ASN A 1 115 ? -6.552 7.491 -0.359 1.00 87.38 115 ASN A O 1
ATOM 892 N N . VAL A 1 116 ? -4.600 6.895 0.558 1.00 83.81 116 VAL A N 1
ATOM 893 C CA . VAL A 1 116 ? -4.939 7.398 1.898 1.00 83.81 116 VAL A CA 1
ATOM 894 C C . VAL A 1 116 ? -5.179 8.909 1.877 1.00 83.81 116 VAL A C 1
ATOM 896 O O . VAL A 1 116 ? -6.040 9.405 2.611 1.00 83.81 116 VAL A O 1
ATOM 899 N N . ARG A 1 117 ? -4.464 9.658 1.027 1.00 88.38 117 ARG A N 1
ATOM 900 C CA . ARG A 1 117 ? -4.688 11.097 0.835 1.00 88.38 117 ARG A CA 1
ATOM 901 C C . ARG A 1 117 ? -6.020 11.376 0.140 1.00 88.38 117 ARG A C 1
ATOM 903 O O . ARG A 1 117 ? -6.739 12.252 0.609 1.00 88.38 117 ARG A O 1
ATOM 910 N N . GLU A 1 118 ? -6.370 10.623 -0.901 1.00 91.31 118 GLU A N 1
ATOM 911 C CA . GLU A 1 118 ? -7.676 10.733 -1.571 1.00 91.31 118 GLU A CA 1
ATOM 912 C C . GLU A 1 118 ? -8.833 10.431 -0.613 1.00 91.31 118 GLU A C 1
ATOM 914 O O . GLU A 1 118 ? -9.772 11.215 -0.517 1.00 91.31 118 GLU A O 1
ATOM 919 N N . ILE A 1 119 ? -8.724 9.358 0.175 1.00 90.56 119 ILE A N 1
ATOM 920 C CA . ILE A 1 119 ? -9.718 8.994 1.196 1.00 90.56 119 ILE A CA 1
ATOM 921 C C . ILE A 1 119 ? -9.838 10.082 2.272 1.00 90.56 119 ILE A C 1
ATOM 923 O O . ILE A 1 119 ? -10.930 10.352 2.757 1.00 90.56 119 ILE A O 1
ATOM 927 N N . SER A 1 120 ? -8.727 10.728 2.641 1.00 88.75 120 SER A N 1
ATOM 928 C CA . SER A 1 120 ? -8.720 11.807 3.641 1.00 88.75 120 SER A CA 1
ATOM 929 C C . SER A 1 120 ? -9.366 13.109 3.166 1.00 88.75 120 SER A C 1
ATOM 931 O O . SER A 1 120 ? -9.608 13.978 3.998 1.00 88.75 120 SER A O 1
ATOM 933 N N . ALA A 1 121 ? -9.561 13.283 1.858 1.00 87.88 121 ALA A N 1
ATOM 934 C CA . ALA A 1 121 ? -10.135 14.496 1.282 1.00 87.88 121 ALA A CA 1
ATOM 935 C C . ALA A 1 121 ? -11.675 14.465 1.203 1.00 87.88 121 ALA A C 1
ATOM 937 O O . ALA A 1 121 ? -12.270 15.468 0.805 1.00 87.88 121 ALA A O 1
ATOM 938 N N . LEU A 1 122 ? -12.296 13.332 1.552 1.00 81.75 122 LEU A N 1
ATOM 939 C CA . LEU A 1 122 ? -13.748 13.139 1.634 1.00 81.75 122 LEU A CA 1
ATOM 940 C C . LEU A 1 122 ? -14.319 13.664 2.958 1.00 81.75 122 LEU A C 1
ATOM 942 O O . LEU A 1 122 ? -15.436 14.227 2.913 1.00 81.75 122 LEU A O 1
#

Sequence (122 aa):
MQFTVTIVSEEPTTIENIMTALLQELRIHDLELIEQDNTIIIHRNPKVSSISKVVPADTNVSDVTNADIVTKVFRLNTLEADRAAIILKPMVSATAIVEVLKETNHLIITDLASNVREISAL

pLDDT: mean 72.91, std 15.16, range [39.12, 95.94]

Secondary structure (DSSP, 8-state):
---------SS---HHHHHHHHHHHHHHTTEEEEEETTEEEEEE-SS--S---B--TTS-TTSS-TTSEEEEEEEPSSS-HHHHHHHHTTTS-TT-EEEEEGGGTEEEEEEEHHHHHHHHT-

Foldseek 3Di:
DDDDDDDDDPDDDDPVVVVVSVQVVCVVVQWDWDDDPNDTDIDHDPDDPPPAPADPPPDDLPPAPQADKHKYKDADDDDALVVVCVVCVVLFDPPKDWDADRVRRMIIITGGSNSVVVSSVD

Radius of gyration: 17.87 Å; chains: 1; bounding box: 48×35×49 Å